Protein AF-A0A9W4X6U0-F1 (afdb_monomer_lite)

Structure (mmCIF, N/CA/C/O backbone):
data_AF-A0A9W4X6U0-F1
#
_entry.id   AF-A0A9W4X6U0-F1
#
loop_
_atom_site.group_PDB
_atom_site.id
_atom_site.type_symbol
_atom_site.label_atom_id
_atom_site.label_alt_id
_atom_site.label_comp_id
_atom_site.label_asym_id
_atom_site.label_entity_id
_atom_site.label_seq_id
_atom_site.pdbx_PDB_ins_code
_atom_site.Cartn_x
_atom_site.Cartn_y
_atom_site.Cartn_z
_atom_site.occupancy
_atom_site.B_iso_or_equiv
_atom_site.auth_seq_id
_atom_site.auth_comp_id
_atom_site.auth_asym_id
_atom_site.auth_atom_id
_atom_site.pdbx_PDB_model_num
ATOM 1 N N . ASN A 1 1 ? -16.739 -35.201 75.610 1.00 51.22 1 ASN A N 1
ATOM 2 C CA . ASN A 1 1 ? -18.074 -34.801 75.125 1.00 51.22 1 ASN A CA 1
ATOM 3 C C . ASN A 1 1 ? -17.845 -33.821 73.984 1.00 51.22 1 ASN A C 1
ATOM 5 O O . ASN A 1 1 ? -17.380 -32.724 74.256 1.00 51.22 1 ASN A O 1
ATOM 9 N N . ILE A 1 2 ? -17.961 -34.260 72.727 1.00 54.28 2 ILE A N 1
ATOM 10 C CA . ILE A 1 2 ? -17.584 -33.450 71.556 1.00 54.28 2 ILE A CA 1
ATOM 11 C C . ILE A 1 2 ? -18.853 -32.740 71.087 1.00 54.28 2 ILE A C 1
ATOM 13 O O . ILE A 1 2 ? -19.776 -33.375 70.582 1.00 54.28 2 ILE A O 1
ATOM 17 N N . THR A 1 3 ? -18.925 -31.440 71.343 1.00 64.81 3 THR A N 1
ATOM 18 C CA . THR A 1 3 ? -20.047 -30.574 70.980 1.00 64.81 3 THR A CA 1
ATOM 19 C C . THR A 1 3 ? -20.211 -30.556 69.462 1.00 64.81 3 THR A C 1
ATOM 21 O O . THR A 1 3 ? -19.268 -30.304 68.713 1.00 64.81 3 THR A O 1
ATOM 24 N N . LYS A 1 4 ? -21.417 -30.884 69.002 1.00 66.81 4 LYS A N 1
ATOM 25 C CA . LYS A 1 4 ? -21.773 -30.983 67.586 1.00 66.81 4 LYS A CA 1
ATOM 26 C C . LYS A 1 4 ? -21.894 -29.562 67.025 1.00 66.81 4 LYS A C 1
ATOM 28 O O . LYS A 1 4 ? -22.780 -28.823 67.439 1.00 66.81 4 LYS A O 1
ATOM 33 N N . PHE A 1 5 ? -20.998 -29.167 66.121 1.00 67.38 5 PHE A N 1
ATOM 34 C CA . PHE A 1 5 ? -21.131 -27.904 65.393 1.00 67.38 5 PHE A CA 1
ATOM 35 C C . PHE A 1 5 ? -22.278 -28.031 64.390 1.00 67.38 5 PHE A C 1
ATOM 37 O O . PHE A 1 5 ? -22.186 -28.780 63.416 1.00 67.38 5 PHE A O 1
ATOM 44 N N . GLU A 1 6 ? -23.372 -27.328 64.655 1.00 74.44 6 GLU A N 1
ATOM 45 C CA . GLU A 1 6 ? -24.512 -27.252 63.751 1.00 74.44 6 GLU A CA 1
ATOM 46 C C . GLU A 1 6 ? -24.237 -26.189 62.682 1.00 74.44 6 GLU A C 1
ATOM 48 O O . GLU A 1 6 ? -23.836 -25.064 62.988 1.00 74.44 6 GLU A O 1
ATOM 53 N N . LYS A 1 7 ? -24.394 -26.551 61.405 1.00 76.19 7 LYS A N 1
ATOM 54 C CA . LYS A 1 7 ? -24.212 -25.607 60.299 1.00 76.19 7 LYS A CA 1
ATOM 55 C C . LYS A 1 7 ? -25.440 -24.705 60.223 1.00 76.19 7 LYS A C 1
ATOM 57 O O . LYS A 1 7 ? -26.526 -25.181 59.906 1.00 76.19 7 LYS A O 1
ATOM 62 N N . GLN A 1 8 ? -25.262 -23.412 60.478 1.00 77.44 8 GLN A N 1
ATOM 63 C CA . GLN A 1 8 ? -26.294 -22.419 60.193 1.00 77.44 8 GLN A CA 1
ATOM 64 C C . GLN A 1 8 ? -26.410 -22.205 58.681 1.00 77.44 8 GLN A C 1
ATOM 66 O O . GLN A 1 8 ? -25.406 -22.155 57.967 1.00 77.44 8 GLN A O 1
ATOM 71 N N . SER A 1 9 ? -27.646 -22.099 58.195 1.00 74.56 9 SER A N 1
ATOM 72 C CA . SER A 1 9 ? -27.913 -21.772 56.795 1.00 74.56 9 SER A CA 1
ATOM 73 C C . SER A 1 9 ? -27.586 -20.298 56.573 1.00 74.56 9 SER A C 1
ATOM 75 O O . SER A 1 9 ? -28.217 -19.432 57.172 1.00 74.56 9 SER A O 1
ATOM 77 N N . LEU A 1 10 ? -26.574 -20.023 55.753 1.00 77.25 10 LEU A N 1
ATOM 78 C CA . LEU A 1 10 ? -26.197 -18.665 55.371 1.00 77.25 10 LEU A CA 1
ATOM 79 C C . LEU A 1 10 ? -26.975 -18.264 54.121 1.00 77.25 10 LEU A C 1
ATOM 81 O O . LEU A 1 10 ? -26.989 -18.995 53.129 1.00 77.25 10 LEU A O 1
ATOM 85 N N . GLU A 1 11 ? -27.611 -17.100 54.171 1.00 82.31 11 GLU A N 1
ATOM 86 C CA . GLU A 1 11 ? -28.285 -16.528 53.014 1.00 82.31 11 GLU A CA 1
ATOM 87 C C . GLU A 1 11 ? -27.240 -16.011 52.019 1.00 82.31 11 GLU A C 1
ATOM 89 O O . GLU A 1 11 ? -26.305 -15.290 52.380 1.00 82.31 11 GLU A O 1
ATOM 94 N N . LYS A 1 12 ? -27.361 -16.425 50.755 1.00 83.44 12 LYS A N 1
ATOM 95 C CA . LYS A 1 12 ? -26.450 -15.984 49.701 1.00 83.44 12 LYS A CA 1
ATOM 96 C C . LYS A 1 12 ? -26.862 -14.571 49.276 1.00 83.44 12 LYS A C 1
ATOM 98 O O . LYS A 1 12 ? -28.002 -14.411 48.845 1.00 83.44 12 LYS A O 1
ATOM 103 N N . PRO A 1 13 ? -25.970 -13.565 49.338 1.00 83.69 13 PRO A N 1
ATOM 104 C CA . PRO A 1 13 ? -26.318 -12.235 48.869 1.00 83.69 13 PRO A CA 1
ATOM 105 C C . PRO A 1 13 ? -26.611 -12.275 47.369 1.00 83.69 13 PRO A C 1
ATOM 107 O O . PRO A 1 13 ? -25.920 -12.953 46.597 1.00 83.69 13 PRO A O 1
ATOM 110 N N . SER A 1 14 ? -27.636 -11.534 46.961 1.00 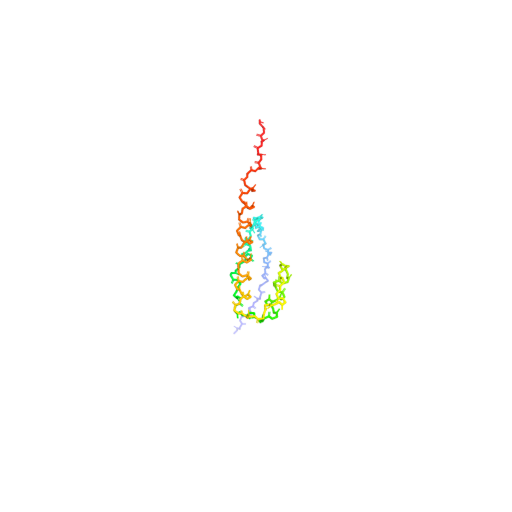84.06 14 SER A N 1
ATOM 111 C CA . SER A 1 14 ? -27.930 -11.316 45.550 1.00 84.06 14 SER A CA 1
ATOM 112 C C . SER A 1 14 ? -26.755 -10.584 44.896 1.00 84.06 14 SER A C 1
ATOM 114 O O . SER A 1 14 ? -26.280 -9.590 45.452 1.00 84.06 14 SER A O 1
ATOM 116 N N . PRO A 1 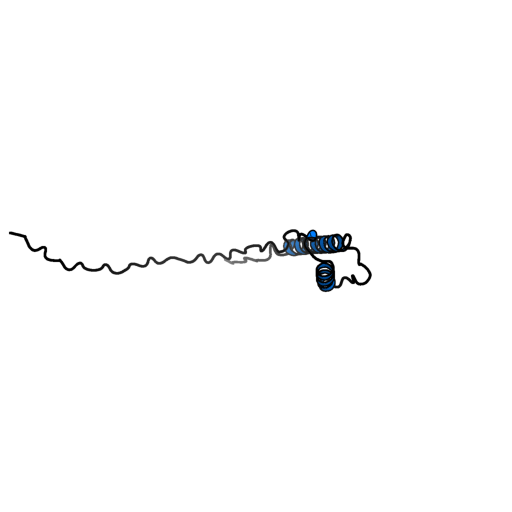15 ? -26.254 -11.053 43.739 1.00 81.25 15 PRO A N 1
ATOM 117 C CA . PRO A 1 15 ? -25.176 -10.366 43.047 1.00 81.25 15 PRO A CA 1
ATOM 118 C C . PRO A 1 15 ? -25.660 -8.981 42.606 1.00 81.25 15 PRO A C 1
ATOM 120 O O . PRO A 1 15 ? -26.612 -8.866 41.837 1.00 81.25 15 PRO A O 1
ATOM 123 N N . TYR A 1 16 ? -25.002 -7.938 43.107 1.00 81.75 16 TYR A N 1
ATOM 124 C CA . TYR A 1 16 ? -25.176 -6.578 42.615 1.00 81.75 16 TYR A CA 1
ATOM 125 C C . TYR A 1 16 ? -24.215 -6.366 41.449 1.00 81.75 16 TYR A C 1
ATOM 127 O O . TYR A 1 16 ? -22.997 -6.454 41.616 1.00 81.75 16 TYR A O 1
ATOM 135 N N . VAL A 1 17 ? -24.765 -6.118 40.266 1.00 76.50 17 VAL A N 1
ATOM 136 C CA . VAL A 1 17 ? -23.989 -5.720 39.093 1.00 76.50 17 VAL A CA 1
ATOM 137 C C . VAL A 1 17 ? -24.117 -4.207 39.006 1.00 76.50 17 VAL A C 1
ATOM 139 O O . VAL A 1 17 ? -25.220 -3.696 38.852 1.00 76.50 17 VAL A O 1
ATOM 142 N N . SER A 1 18 ? -23.008 -3.490 39.188 1.00 80.44 18 SER A N 1
ATOM 143 C CA . SER A 1 18 ? -22.998 -2.042 38.989 1.00 80.44 18 SER A CA 1
ATOM 144 C C . SER A 1 18 ? -23.187 -1.749 37.506 1.00 80.44 18 SER A C 1
ATOM 146 O O . SER A 1 18 ? -22.508 -2.347 36.669 1.00 80.44 18 SER A O 1
ATOM 148 N N . ASP A 1 19 ? -24.059 -0.797 37.187 1.00 79.31 19 ASP A N 1
ATOM 149 C CA . ASP A 1 19 ? -24.171 -0.283 35.828 1.00 79.31 19 ASP A CA 1
ATOM 150 C C . ASP A 1 19 ? -22.871 0.452 35.484 1.00 79.31 19 ASP A C 1
ATOM 152 O O . ASP A 1 19 ? -22.499 1.444 36.116 1.00 79.31 19 ASP A O 1
ATOM 156 N N . HIS A 1 20 ? -22.131 -0.082 34.518 1.00 78.00 20 HIS A N 1
ATOM 157 C CA . HIS A 1 20 ? -20.919 0.533 33.998 1.00 78.00 20 HIS A CA 1
ATOM 158 C C . HIS A 1 20 ? -21.211 1.055 32.594 1.00 78.00 20 HIS A C 1
ATOM 160 O O . HIS A 1 20 ? -21.618 0.295 31.716 1.00 78.00 20 HIS A O 1
ATOM 166 N N . SER A 1 21 ? -20.989 2.349 32.367 1.00 79.19 21 SER A N 1
ATOM 167 C CA . SER A 1 21 ? -21.079 2.928 31.028 1.00 79.19 21 SER A CA 1
ATOM 168 C C . SER A 1 21 ? -19.875 2.497 30.194 1.00 79.19 21 SER A C 1
ATOM 170 O O . SER A 1 21 ? -18.729 2.626 30.629 1.00 79.19 21 SER A O 1
ATOM 172 N N . THR A 1 22 ? -20.115 2.027 28.973 1.00 72.06 22 THR A N 1
ATOM 173 C CA . THR A 1 22 ? -19.049 1.873 27.980 1.00 72.06 22 THR A CA 1
ATOM 174 C C . THR A 1 22 ? -18.655 3.251 27.452 1.00 72.06 22 THR A C 1
ATOM 176 O O . THR A 1 22 ? -19.551 4.033 27.120 1.00 72.06 22 THR A O 1
ATOM 179 N N . PRO A 1 23 ? -17.357 3.573 27.330 1.00 71.12 23 PRO A N 1
ATOM 180 C CA . PRO A 1 23 ? -16.938 4.800 26.669 1.00 71.12 23 PRO A CA 1
ATOM 181 C C . PRO A 1 23 ? -17.473 4.806 25.232 1.00 71.12 23 PRO A C 1
ATOM 183 O O . PRO A 1 23 ? -17.107 3.946 24.438 1.00 71.12 23 PRO A O 1
ATOM 186 N N . THR A 1 24 ? -18.324 5.771 24.891 1.00 64.25 24 THR A N 1
ATOM 187 C CA . THR A 1 24 ? -18.785 6.037 23.513 1.00 64.25 24 THR A CA 1
ATOM 188 C C . THR A 1 24 ? -17.790 6.883 22.719 1.00 64.25 24 THR A C 1
ATOM 190 O O . THR A 1 24 ? -18.113 7.377 21.646 1.00 64.25 24 THR A O 1
ATOM 193 N N . SER A 1 25 ? -16.583 7.091 23.252 1.00 70.69 25 SER A N 1
ATOM 194 C CA . SER A 1 25 ? -15.562 7.886 22.579 1.00 70.69 25 SER A CA 1
ATOM 195 C C . SER A 1 25 ? -15.096 7.159 21.324 1.00 70.69 25 SER A C 1
ATOM 197 O O . SER A 1 25 ? -14.484 6.093 21.424 1.00 70.69 25 SER A O 1
ATOM 199 N N . ASP A 1 26 ? -15.323 7.776 20.167 1.00 67.81 26 ASP A N 1
ATOM 200 C CA . ASP A 1 26 ? -14.687 7.415 18.904 1.00 67.81 26 ASP A CA 1
ATOM 201 C C . ASP A 1 26 ? -13.194 7.737 19.000 1.00 67.81 26 ASP A C 1
ATOM 203 O O . ASP A 1 26 ? -12.710 8.791 18.587 1.00 67.81 26 ASP A O 1
ATOM 207 N N . TRP A 1 27 ? -12.433 6.833 19.610 1.00 62.25 27 TRP A N 1
ATOM 208 C CA . TRP A 1 27 ? -10.984 6.873 19.507 1.00 62.25 27 TRP A CA 1
ATOM 209 C C . TRP A 1 27 ? -10.619 6.494 18.076 1.00 62.25 27 TRP A C 1
ATOM 211 O O . TRP A 1 27 ? -10.481 5.316 17.745 1.00 62.25 27 TRP A O 1
ATOM 221 N N . SER A 1 28 ? -10.447 7.499 17.218 1.00 61.12 28 SER A N 1
ATOM 222 C CA . SER A 1 28 ? -9.791 7.319 15.931 1.00 61.12 28 SER A CA 1
ATOM 223 C C . SER A 1 28 ? -8.328 6.972 16.198 1.00 61.12 28 SER A C 1
ATOM 225 O O . SER A 1 28 ? -7.465 7.847 16.305 1.00 61.12 28 SER A O 1
ATOM 227 N N . VAL A 1 29 ? -8.039 5.682 16.363 1.00 60.19 29 VAL A N 1
ATOM 228 C CA . VAL A 1 29 ? -6.662 5.199 16.352 1.00 60.19 29 VAL A CA 1
ATOM 229 C C . VAL A 1 29 ? -6.147 5.481 14.950 1.00 60.19 29 VAL A C 1
ATOM 231 O O . VAL A 1 29 ? -6.559 4.829 13.992 1.00 60.19 29 VAL A O 1
ATOM 234 N N . LEU A 1 30 ? -5.271 6.479 14.821 1.00 59.06 30 LEU A N 1
ATOM 235 C CA . LEU A 1 30 ? -4.507 6.684 13.601 1.00 59.06 30 LEU A CA 1
ATOM 236 C C . LEU A 1 30 ? -3.662 5.425 13.412 1.00 59.06 30 LEU A C 1
ATOM 238 O O . LEU A 1 30 ? -2.605 5.265 14.026 1.00 59.06 30 LEU A O 1
ATOM 242 N N . ILE A 1 31 ? -4.163 4.486 12.611 1.00 55.47 31 ILE A N 1
ATOM 243 C CA . ILE A 1 31 ? -3.376 3.350 12.158 1.00 55.47 31 ILE A CA 1
ATOM 244 C C . ILE A 1 31 ? -2.188 3.985 11.450 1.00 55.47 31 ILE A C 1
ATOM 246 O O . ILE A 1 31 ? -2.349 4.711 10.472 1.00 55.47 31 ILE A O 1
ATOM 250 N N . CYS A 1 32 ? -0.987 3.786 11.987 1.00 51.31 32 CYS A N 1
ATOM 251 C CA . CYS A 1 32 ? 0.223 4.311 11.379 1.00 51.31 32 CYS A CA 1
ATOM 252 C C . CYS A 1 32 ? 0.437 3.523 10.080 1.00 51.31 32 CYS A C 1
ATOM 254 O O . CYS A 1 32 ? 1.098 2.488 10.067 1.00 51.31 32 CYS A O 1
ATOM 256 N N . HIS A 1 33 ? -0.206 3.965 8.997 1.00 55.09 33 HIS A N 1
ATOM 257 C CA . HIS A 1 33 ? -0.353 3.206 7.754 1.00 55.09 33 HIS A CA 1
ATOM 258 C C . HIS A 1 33 ? 0.986 2.878 7.083 1.00 55.09 33 HIS A C 1
ATOM 260 O O . HIS A 1 33 ? 1.021 2.127 6.113 1.00 55.09 33 HIS A O 1
ATOM 266 N N . LYS A 1 34 ? 2.091 3.474 7.537 1.00 56.69 34 LYS A N 1
ATOM 267 C CA . LYS A 1 34 ? 3.349 3.498 6.796 1.00 56.69 34 LYS A CA 1
ATOM 268 C C . LYS A 1 34 ? 4.552 3.481 7.735 1.00 56.69 34 LYS A C 1
ATOM 270 O O . LYS A 1 34 ? 5.424 4.342 7.664 1.00 56.69 34 LYS A O 1
ATOM 275 N N . SER A 1 35 ? 4.630 2.480 8.618 1.00 55.69 35 SER A N 1
ATOM 276 C CA . SER A 1 35 ? 5.915 2.133 9.237 1.00 55.69 35 SER A CA 1
ATOM 277 C C . SER A 1 35 ? 6.932 1.946 8.113 1.00 55.69 35 SER A C 1
ATOM 279 O O . SER A 1 35 ? 6.661 1.153 7.210 1.00 55.69 35 SER A O 1
ATOM 281 N N . ARG A 1 36 ? 8.049 2.687 8.147 1.00 62.28 36 ARG A N 1
ATOM 282 C CA . ARG A 1 36 ? 9.138 2.627 7.160 1.00 62.28 36 ARG A CA 1
ATOM 283 C C . ARG A 1 36 ? 9.382 1.173 6.766 1.00 62.28 36 ARG A C 1
ATOM 285 O O . ARG A 1 36 ? 9.924 0.397 7.554 1.00 62.28 36 ARG A O 1
ATOM 292 N N . VAL A 1 37 ? 8.887 0.791 5.591 1.00 65.94 37 VAL A N 1
ATOM 293 C CA . VAL A 1 37 ? 8.882 -0.602 5.158 1.00 65.94 37 VAL A CA 1
ATOM 294 C C . VAL A 1 37 ? 10.341 -0.988 5.006 1.00 65.94 37 VAL A C 1
ATOM 296 O O . VAL A 1 37 ? 11.042 -0.420 4.173 1.00 65.94 37 VAL A O 1
ATOM 299 N N . ASN A 1 38 ? 10.833 -1.906 5.841 1.00 68.94 38 ASN A N 1
ATOM 300 C CA . ASN A 1 38 ? 12.226 -2.314 5.751 1.00 68.94 38 ASN A CA 1
ATOM 301 C C . ASN A 1 38 ? 12.414 -3.168 4.493 1.00 68.94 38 ASN A C 1
ATOM 303 O O . ASN A 1 38 ? 12.325 -4.397 4.515 1.00 68.94 38 ASN A O 1
ATOM 307 N N . ALA A 1 39 ? 12.664 -2.480 3.380 1.00 70.38 39 ALA A N 1
ATOM 308 C CA . ALA A 1 39 ? 12.740 -3.071 2.061 1.00 70.38 39 ALA A CA 1
ATOM 309 C C . ALA A 1 39 ? 13.920 -4.052 1.906 1.00 70.38 39 ALA A C 1
ATOM 311 O O . ALA A 1 39 ? 13.949 -4.836 0.960 1.00 70.38 39 ALA A O 1
ATOM 312 N N . SER A 1 40 ? 14.859 -4.061 2.864 1.00 73.25 40 SER A N 1
ATOM 313 C CA . SER A 1 40 ? 15.981 -5.003 2.900 1.00 73.25 40 SER A CA 1
ATOM 314 C C . SER A 1 40 ? 15.564 -6.455 3.166 1.00 73.25 40 SER A C 1
ATOM 316 O O . SER A 1 40 ? 16.307 -7.362 2.792 1.00 73.25 40 SER A O 1
ATOM 318 N N . HIS A 1 41 ? 14.379 -6.694 3.742 1.00 80.31 41 HIS A N 1
ATOM 319 C CA . HIS A 1 41 ? 13.889 -8.050 4.020 1.00 80.31 41 HIS A CA 1
ATOM 320 C C . HIS A 1 41 ? 13.158 -8.707 2.845 1.00 80.31 41 HIS A C 1
ATOM 322 O O . HIS A 1 41 ? 12.908 -9.906 2.907 1.00 80.31 41 HIS A O 1
ATOM 328 N N . PHE A 1 42 ? 12.830 -7.968 1.781 1.00 82.69 42 PHE A N 1
ATOM 329 C CA . PHE A 1 42 ? 12.144 -8.554 0.630 1.00 82.69 42 PHE A CA 1
ATOM 330 C C . PHE A 1 42 ? 13.120 -9.209 -0.345 1.00 82.69 42 PHE A C 1
ATOM 332 O O . PHE A 1 42 ? 14.226 -8.718 -0.614 1.00 82.69 42 PHE A O 1
ATOM 339 N N . THR A 1 43 ? 12.661 -10.312 -0.922 1.00 86.19 43 THR A N 1
ATOM 340 C CA . THR A 1 43 ? 13.258 -10.918 -2.112 1.00 86.19 43 THR A CA 1
ATOM 341 C C . THR A 1 43 ? 13.001 -10.048 -3.350 1.00 86.19 43 THR A C 1
ATOM 343 O O . THR A 1 43 ? 12.117 -9.190 -3.359 1.00 86.19 43 THR A O 1
ATOM 346 N N . ILE A 1 44 ? 13.776 -10.253 -4.422 1.00 85.19 44 ILE A N 1
ATOM 347 C CA . ILE A 1 44 ? 13.617 -9.502 -5.684 1.00 85.19 44 ILE A CA 1
ATOM 348 C C . ILE A 1 44 ? 12.195 -9.658 -6.241 1.00 85.19 44 ILE A C 1
ATOM 350 O O . ILE A 1 44 ? 11.596 -8.672 -6.661 1.00 85.19 44 ILE A O 1
ATOM 354 N N . GLU A 1 45 ? 11.630 -10.864 -6.186 1.00 86.50 45 GLU A N 1
ATOM 355 C CA . GLU A 1 45 ? 10.280 -11.147 -6.687 1.00 86.50 45 GLU A CA 1
ATOM 356 C C . GLU A 1 45 ? 9.195 -10.439 -5.873 1.00 86.50 45 GLU A C 1
ATOM 358 O O . GLU A 1 45 ? 8.244 -9.894 -6.429 1.00 86.50 45 GLU A O 1
ATOM 363 N N . GLU A 1 46 ? 9.356 -10.368 -4.552 1.00 87.56 46 GLU A N 1
ATOM 364 C CA . GLU A 1 46 ? 8.437 -9.617 -3.697 1.00 87.56 46 GLU A CA 1
ATOM 365 C C . GLU A 1 46 ? 8.513 -8.112 -3.952 1.00 87.56 46 GLU A C 1
ATOM 367 O O . GLU A 1 46 ? 7.477 -7.445 -3.955 1.00 87.56 46 GLU A O 1
ATOM 372 N N . LEU A 1 47 ? 9.715 -7.581 -4.197 1.00 87.25 47 LEU A N 1
ATOM 373 C CA . LEU A 1 47 ? 9.901 -6.180 -4.575 1.00 87.25 47 LEU A CA 1
ATOM 374 C C . LEU A 1 47 ? 9.247 -5.883 -5.927 1.00 87.25 47 LEU A C 1
ATOM 376 O O . LEU A 1 47 ? 8.528 -4.895 -6.042 1.00 87.25 47 LEU A O 1
ATOM 380 N N . LYS A 1 48 ? 9.434 -6.752 -6.927 1.00 87.50 48 LYS A N 1
ATOM 381 C CA . LYS A 1 48 ? 8.787 -6.625 -8.241 1.00 87.50 48 LYS A CA 1
ATOM 382 C C . LYS A 1 48 ? 7.266 -6.700 -8.138 1.00 87.50 48 LYS A C 1
ATOM 384 O O . LYS A 1 48 ? 6.585 -5.871 -8.729 1.00 87.50 48 LYS A O 1
ATOM 389 N N . ARG A 1 49 ? 6.732 -7.641 -7.350 1.00 88.44 49 ARG A N 1
ATOM 390 C CA . ARG A 1 49 ? 5.288 -7.772 -7.101 1.00 88.44 49 ARG A CA 1
ATOM 391 C C . ARG A 1 49 ? 4.716 -6.500 -6.484 1.00 88.44 49 ARG A C 1
ATOM 393 O O . ARG A 1 49 ? 3.766 -5.955 -7.021 1.00 88.44 49 ARG A O 1
ATOM 400 N N . LYS A 1 50 ? 5.341 -5.988 -5.420 1.00 85.88 50 LYS A N 1
ATOM 401 C CA . LYS A 1 50 ? 4.902 -4.740 -4.783 1.00 85.88 50 LYS A CA 1
ATOM 402 C C . LYS A 1 50 ? 4.983 -3.543 -5.722 1.00 85.88 50 LYS A C 1
ATOM 404 O O . LYS A 1 50 ? 4.108 -2.696 -5.694 1.00 85.88 50 LYS A O 1
ATOM 409 N N . LEU A 1 51 ? 6.027 -3.449 -6.542 1.00 87.06 51 LEU A N 1
ATOM 410 C CA . LEU A 1 51 ? 6.164 -2.364 -7.516 1.00 87.06 51 LEU A CA 1
ATOM 411 C C . LEU A 1 51 ? 5.133 -2.471 -8.647 1.00 87.06 51 LEU A C 1
ATOM 413 O O . LEU A 1 51 ? 4.646 -1.444 -9.112 1.00 87.06 51 LEU A O 1
ATOM 417 N N . LYS A 1 52 ? 4.732 -3.690 -9.016 1.00 88.19 52 LYS A N 1
ATOM 418 C CA . LYS A 1 52 ? 3.620 -3.930 -9.937 1.00 88.19 52 LYS A CA 1
ATOM 419 C C . LYS A 1 52 ? 2.285 -3.440 -9.371 1.00 88.19 52 LYS A C 1
ATOM 421 O O . LYS A 1 52 ? 1.508 -2.878 -10.128 1.00 88.19 52 LYS A O 1
ATOM 426 N N . ASP A 1 53 ? 2.052 -3.576 -8.063 1.00 87.06 53 ASP A N 1
ATOM 427 C CA . ASP A 1 53 ? 0.854 -3.021 -7.406 1.00 87.06 53 ASP A CA 1
ATOM 428 C C . ASP A 1 53 ? 0.780 -1.481 -7.521 1.00 87.06 53 ASP A C 1
ATOM 430 O O . ASP A 1 53 ? -0.292 -0.899 -7.390 1.00 87.06 53 ASP A O 1
ATOM 434 N N . TYR A 1 54 ? 1.912 -0.819 -7.793 1.00 83.50 54 TYR A N 1
ATOM 435 C CA . TYR A 1 54 ? 2.010 0.624 -8.042 1.00 83.50 54 TYR A CA 1
ATOM 436 C C . TYR A 1 54 ? 2.078 1.000 -9.535 1.00 83.50 54 TYR A C 1
ATOM 438 O O . TYR A 1 54 ? 2.421 2.150 -9.841 1.00 83.50 54 TYR A O 1
ATOM 446 N N . ASP A 1 55 ? 1.811 0.049 -10.439 1.00 85.38 55 ASP A N 1
ATOM 447 C CA . ASP A 1 55 ? 1.947 0.167 -11.900 1.00 85.38 55 ASP A CA 1
ATOM 448 C C . ASP A 1 55 ? 3.370 0.544 -12.369 1.00 85.38 55 ASP A C 1
ATOM 450 O O . ASP A 1 55 ? 3.564 1.199 -13.393 1.00 85.38 55 ASP A O 1
ATOM 454 N N . ILE A 1 56 ? 4.401 0.147 -11.611 1.00 83.56 56 ILE A N 1
ATOM 455 C CA . ILE A 1 56 ? 5.807 0.391 -11.957 1.00 83.56 56 ILE A CA 1
ATOM 456 C C . ILE A 1 56 ? 6.389 -0.857 -12.627 1.00 83.56 56 ILE A C 1
ATOM 458 O O . ILE A 1 56 ? 6.642 -1.877 -11.976 1.00 83.56 56 ILE A O 1
ATOM 462 N N . ASP A 1 57 ? 6.679 -0.752 -13.924 1.00 81.12 57 ASP A N 1
ATOM 463 C CA . ASP A 1 57 ? 7.318 -1.826 -14.680 1.00 81.12 57 ASP A CA 1
ATOM 464 C C . ASP A 1 57 ? 8.778 -2.027 -14.254 1.00 81.12 57 ASP A C 1
ATOM 466 O O . ASP A 1 57 ? 9.671 -1.216 -14.499 1.00 81.12 57 ASP A O 1
ATOM 470 N N . THR A 1 58 ? 9.031 -3.172 -13.625 1.00 77.25 58 THR A N 1
ATOM 471 C CA . THR A 1 58 ? 10.351 -3.583 -13.118 1.00 77.25 58 THR A CA 1
ATOM 472 C C . THR A 1 58 ? 10.987 -4.695 -13.951 1.00 77.25 58 THR A C 1
ATOM 474 O O . THR A 1 58 ? 12.013 -5.251 -13.563 1.00 77.25 58 THR A O 1
ATOM 477 N N . ILE A 1 59 ? 10.416 -5.005 -15.121 1.00 72.44 59 ILE A N 1
ATOM 478 C CA . ILE A 1 59 ? 10.840 -6.104 -16.009 1.00 72.44 59 ILE A CA 1
ATOM 479 C C . ILE A 1 59 ? 12.316 -5.961 -16.418 1.00 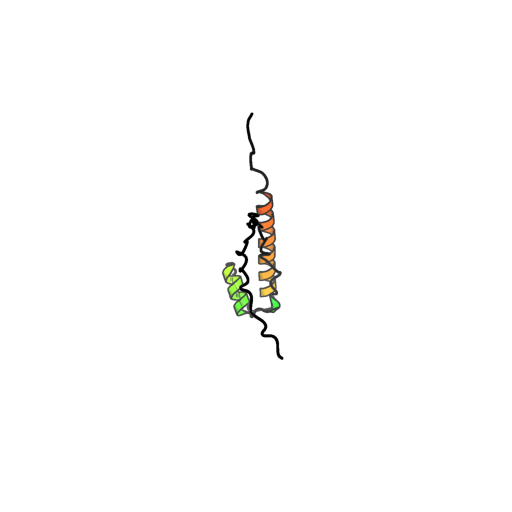72.44 59 ILE A C 1
ATOM 481 O O . ILE A 1 59 ? 13.046 -6.948 -16.467 1.00 72.44 59 ILE A O 1
ATOM 485 N N . SER A 1 60 ? 12.775 -4.725 -16.644 1.00 71.50 60 SER A N 1
ATOM 486 C CA . SER A 1 60 ? 14.168 -4.406 -16.998 1.00 71.50 60 SER A CA 1
ATOM 487 C C . SER A 1 60 ? 15.111 -4.334 -15.779 1.00 71.50 60 SER A C 1
ATOM 489 O O . SER A 1 60 ? 16.334 -4.357 -15.911 1.00 71.50 60 SER A O 1
ATOM 491 N N . ILE A 1 61 ? 14.566 -4.275 -14.558 1.00 75.00 61 ILE A N 1
ATOM 492 C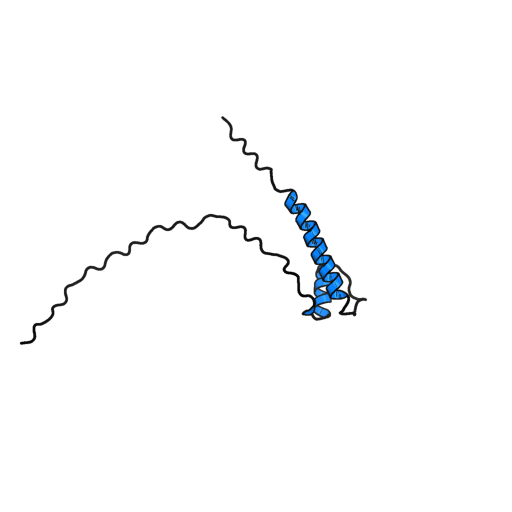 CA . ILE A 1 61 ? 15.327 -4.024 -13.330 1.00 75.00 61 ILE A CA 1
ATOM 493 C C . ILE A 1 61 ? 15.508 -5.333 -12.557 1.00 75.00 61 ILE A C 1
ATOM 495 O O . ILE A 1 61 ? 14.673 -5.738 -11.751 1.00 75.00 61 ILE A O 1
ATOM 499 N N . ASN A 1 62 ? 16.661 -5.973 -12.755 1.00 75.31 62 ASN A N 1
ATOM 500 C CA . ASN A 1 62 ? 17.075 -7.144 -11.969 1.00 75.31 62 ASN A CA 1
ATOM 501 C C . ASN A 1 62 ? 18.008 -6.796 -10.798 1.00 75.31 62 ASN A C 1
ATOM 503 O O . ASN A 1 62 ? 18.383 -7.670 -10.019 1.00 75.31 62 ASN A O 1
ATOM 507 N N . ASN A 1 63 ? 18.387 -5.525 -10.646 1.00 80.38 63 ASN A N 1
ATOM 508 C CA . ASN A 1 63 ? 19.285 -5.111 -9.578 1.00 80.38 63 ASN A CA 1
ATOM 509 C C . ASN A 1 63 ? 18.524 -4.910 -8.258 1.00 80.38 63 ASN A C 1
ATOM 511 O O . ASN A 1 63 ? 17.784 -3.936 -8.089 1.00 80.38 63 ASN A O 1
ATOM 515 N N . ARG A 1 64 ? 18.779 -5.799 -7.289 1.00 78.31 64 ARG A N 1
ATOM 516 C CA . ARG A 1 64 ? 18.232 -5.715 -5.927 1.00 78.31 64 ARG A CA 1
ATOM 517 C C . ARG A 1 64 ? 18.558 -4.395 -5.224 1.00 78.31 64 ARG A C 1
ATOM 519 O O . ARG A 1 64 ? 17.792 -4.002 -4.363 1.00 78.31 64 ARG A O 1
ATOM 526 N N . ALA A 1 65 ? 19.648 -3.703 -5.551 1.00 79.62 65 ALA A N 1
ATOM 527 C CA . ALA A 1 65 ? 19.989 -2.437 -4.899 1.00 79.62 65 ALA A CA 1
ATOM 528 C C . ALA A 1 65 ? 19.037 -1.288 -5.282 1.00 79.62 65 ALA A C 1
ATOM 530 O O . ALA A 1 65 ? 18.858 -0.353 -4.508 1.00 79.62 65 ALA A O 1
ATOM 531 N N . ILE A 1 66 ? 18.414 -1.363 -6.462 1.00 83.56 66 ILE A N 1
ATOM 532 C CA . ILE A 1 66 ? 17.615 -0.268 -7.029 1.00 83.56 66 ILE A CA 1
ATOM 533 C C . ILE A 1 66 ? 16.145 -0.378 -6.599 1.00 83.56 66 ILE A C 1
ATOM 535 O O . ILE A 1 66 ? 15.516 0.625 -6.264 1.00 83.56 66 ILE A O 1
ATOM 539 N N . LEU A 1 67 ? 15.603 -1.600 -6.550 1.00 85.62 67 LEU A N 1
ATOM 540 C CA . LEU A 1 67 ? 14.185 -1.851 -6.252 1.00 85.62 67 LEU A CA 1
ATOM 541 C C . LEU A 1 67 ? 13.721 -1.303 -4.877 1.00 85.62 67 LEU A C 1
ATOM 543 O O . LEU A 1 67 ? 12.669 -0.665 -4.831 1.00 85.62 67 LEU A O 1
ATOM 547 N N . PRO A 1 68 ? 14.478 -1.464 -3.770 1.00 84.19 68 PRO A N 1
ATOM 548 C CA . PRO A 1 68 ? 14.143 -0.880 -2.472 1.00 84.19 68 PRO A CA 1
ATOM 549 C C . PRO A 1 68 ? 14.066 0.646 -2.500 1.00 84.19 68 PRO A C 1
ATOM 551 O O . PRO A 1 68 ? 13.179 1.221 -1.877 1.00 84.19 68 PRO A O 1
ATOM 554 N N . GLY A 1 69 ? 14.977 1.296 -3.232 1.00 84.94 69 GLY A N 1
ATOM 555 C CA . GLY A 1 69 ? 15.008 2.753 -3.351 1.00 84.94 69 GLY A CA 1
ATOM 556 C C . GLY A 1 69 ? 13.788 3.292 -4.094 1.00 84.94 69 GLY A C 1
ATOM 557 O O . GLY A 1 69 ? 13.162 4.243 -3.639 1.00 84.94 69 GLY A O 1
ATOM 558 N N . ILE A 1 70 ? 13.393 2.637 -5.192 1.00 86.31 70 ILE A N 1
ATOM 559 C CA . ILE A 1 70 ? 12.180 2.998 -5.943 1.00 86.31 70 ILE A CA 1
ATOM 560 C C . ILE A 1 70 ? 10.935 2.845 -5.060 1.00 86.31 70 ILE A C 1
ATOM 562 O O . ILE A 1 70 ? 10.093 3.742 -5.022 1.00 86.31 70 ILE A O 1
ATOM 566 N N . LEU A 1 71 ? 10.836 1.733 -4.325 1.00 85.69 71 LEU A N 1
ATOM 567 C CA . LEU A 1 71 ? 9.708 1.474 -3.432 1.00 85.69 71 LEU A CA 1
ATOM 568 C C . LEU A 1 71 ? 9.615 2.526 -2.317 1.00 85.69 71 LEU A C 1
ATOM 570 O O . LEU A 1 71 ? 8.528 3.030 -2.047 1.00 85.69 71 LEU A O 1
ATOM 574 N N . GLN A 1 72 ? 10.743 2.889 -1.702 1.00 83.81 72 GLN A N 1
ATOM 575 C CA . GLN A 1 72 ? 10.773 3.906 -0.652 1.00 83.81 72 GLN A CA 1
ATOM 576 C C . GLN A 1 72 ? 10.368 5.284 -1.190 1.00 83.81 72 GLN A C 1
ATOM 578 O O . GLN A 1 72 ? 9.496 5.923 -0.613 1.00 83.81 72 GLN A O 1
ATOM 583 N N . ASN A 1 73 ? 10.905 5.692 -2.344 1.00 85.94 73 ASN A N 1
ATOM 584 C CA . ASN A 1 73 ? 10.549 6.965 -2.975 1.00 85.94 73 ASN A CA 1
ATOM 585 C C . ASN A 1 73 ? 9.045 7.065 -3.278 1.00 85.94 73 ASN A C 1
ATOM 587 O O . ASN A 1 73 ? 8.448 8.132 -3.133 1.00 85.94 73 ASN A O 1
ATOM 591 N N . ARG A 1 74 ? 8.415 5.957 -3.694 1.00 85.00 74 ARG A N 1
ATOM 592 C CA . ARG A 1 74 ? 6.966 5.909 -3.927 1.00 85.00 74 ARG A CA 1
ATOM 593 C C . ARG A 1 74 ? 6.184 6.067 -2.623 1.00 85.00 74 ARG A C 1
ATOM 595 O O . ARG A 1 74 ? 5.269 6.884 -2.576 1.00 85.00 74 ARG A O 1
ATOM 602 N N . LEU A 1 75 ? 6.576 5.346 -1.571 1.00 82.06 75 LEU A N 1
ATOM 603 C CA . LEU A 1 75 ? 5.956 5.465 -0.248 1.00 82.06 75 LEU A CA 1
ATOM 604 C C . LEU A 1 75 ? 6.060 6.895 0.300 1.00 82.06 75 LEU A C 1
ATOM 606 O O . LEU A 1 75 ? 5.075 7.425 0.813 1.00 82.06 75 LEU A O 1
ATOM 610 N N . ASP A 1 76 ? 7.216 7.538 0.139 1.00 82.50 76 ASP A N 1
ATOM 611 C CA . ASP A 1 76 ? 7.451 8.911 0.595 1.00 82.50 76 ASP A CA 1
ATOM 612 C C . ASP A 1 76 ? 6.581 9.921 -0.174 1.00 82.50 76 ASP A C 1
ATOM 614 O O . ASP A 1 76 ? 6.007 10.835 0.426 1.00 82.50 76 ASP A O 1
ATOM 618 N N . LYS A 1 77 ? 6.401 9.724 -1.489 1.00 82.94 77 LYS A N 1
ATOM 619 C CA . LYS A 1 77 ? 5.489 10.532 -2.317 1.00 82.94 77 LYS A CA 1
ATOM 620 C C . LYS A 1 77 ? 4.041 10.403 -1.852 1.00 82.94 77 LYS A C 1
ATOM 622 O O . LYS A 1 77 ? 3.365 11.413 -1.696 1.00 82.94 77 LYS A O 1
ATOM 627 N N . GLU A 1 78 ? 3.582 9.190 -1.564 1.00 80.00 78 GLU A N 1
ATOM 628 C CA . GLU A 1 78 ? 2.214 8.964 -1.090 1.00 80.00 78 GLU A CA 1
ATOM 629 C C . GLU A 1 78 ? 1.968 9.536 0.309 1.00 80.00 78 GLU A C 1
ATOM 631 O O . GLU A 1 78 ? 0.857 9.957 0.610 1.00 80.00 78 GLU A O 1
ATOM 636 N N . ILE A 1 79 ? 2.974 9.536 1.191 1.00 76.38 79 ILE A N 1
ATOM 637 C CA . ILE A 1 79 ? 2.889 10.239 2.485 1.00 76.38 79 ILE A CA 1
ATOM 638 C C . ILE A 1 79 ? 2.771 11.746 2.247 1.00 76.38 79 ILE A C 1
ATOM 640 O O . ILE A 1 79 ? 1.947 12.414 2.867 1.00 76.38 79 ILE A O 1
ATOM 644 N N . SER A 1 80 ? 3.582 12.282 1.333 1.00 76.62 80 SER A N 1
ATOM 645 C CA . SER A 1 80 ? 3.564 13.704 0.995 1.00 76.62 80 SER A CA 1
ATOM 646 C C . SER A 1 80 ? 2.228 14.151 0.394 1.00 76.62 80 SER A C 1
ATOM 648 O O . SER A 1 80 ? 1.749 15.229 0.736 1.00 76.62 80 SER A O 1
ATOM 650 N N . GLU A 1 81 ? 1.622 13.335 -0.470 1.00 75.75 81 GLU A N 1
ATOM 651 C CA . GLU A 1 81 ? 0.312 13.601 -1.075 1.00 75.75 81 GLU A CA 1
ATOM 652 C C . GLU A 1 81 ? -0.812 13.535 -0.033 1.00 75.75 81 GLU A C 1
ATOM 654 O O . GLU A 1 81 ? -1.576 14.489 0.085 1.00 75.75 81 GLU A O 1
ATOM 659 N N . GLN A 1 82 ? -0.847 12.497 0.811 1.00 65.88 82 GLN A N 1
ATOM 660 C CA . GLN A 1 82 ? -1.869 12.365 1.861 1.00 65.88 82 GLN A CA 1
ATOM 661 C C . GLN A 1 82 ? -1.856 13.515 2.872 1.00 65.88 82 GLN A C 1
ATOM 663 O O . GLN A 1 82 ? -2.916 13.981 3.283 1.00 65.88 82 GLN A O 1
ATOM 668 N N . ASN A 1 83 ? -0.673 14.012 3.244 1.00 61.88 83 ASN A N 1
ATOM 669 C CA . ASN A 1 83 ? -0.564 15.137 4.173 1.00 61.88 83 ASN A CA 1
ATOM 670 C C . ASN A 1 83 ? -1.183 16.433 3.617 1.00 61.88 83 ASN A C 1
ATOM 672 O O . ASN A 1 83 ? -1.596 17.288 4.398 1.00 61.88 83 ASN A O 1
ATOM 676 N N . LYS A 1 84 ? -1.263 16.594 2.287 1.00 62.31 84 LYS A N 1
ATOM 677 C CA . LYS A 1 84 ? -1.933 17.747 1.662 1.00 62.31 84 LYS A CA 1
ATOM 678 C C . LYS A 1 84 ? -3.452 17.621 1.689 1.00 62.31 84 LYS A C 1
ATOM 680 O O . LYS A 1 84 ? -4.127 18.640 1.790 1.00 62.31 84 LYS A O 1
ATOM 685 N N . ASP A 1 85 ? -3.980 16.402 1.629 1.00 51.53 85 ASP A N 1
ATOM 686 C CA . ASP A 1 85 ? -5.423 16.155 1.663 1.00 51.53 85 ASP A CA 1
ATOM 687 C C . ASP A 1 85 ? -5.994 16.304 3.081 1.00 51.53 85 ASP A C 1
ATOM 689 O O . ASP A 1 85 ? -7.077 16.860 3.257 1.00 51.53 85 ASP A O 1
ATOM 693 N N . THR A 1 86 ? -5.240 15.917 4.117 1.00 53.19 86 THR A N 1
ATOM 694 C CA . THR A 1 86 ? -5.672 16.069 5.518 1.00 53.19 86 THR A CA 1
ATOM 695 C C . THR A 1 86 ? -5.759 17.520 5.995 1.00 53.19 86 THR A C 1
ATOM 697 O O . THR A 1 86 ? -6.531 17.799 6.909 1.00 53.19 86 THR A O 1
ATOM 700 N N . SER A 1 87 ? -5.041 18.464 5.374 1.00 50.56 87 SER A N 1
ATOM 701 C CA . SER A 1 87 ? -5.140 19.895 5.715 1.00 50.56 87 SER A CA 1
ATOM 702 C C . SER A 1 87 ? -6.436 20.569 5.242 1.00 50.56 87 SER A C 1
ATOM 704 O O . SER A 1 87 ? -6.680 21.715 5.607 1.00 50.56 87 SER A O 1
ATOM 706 N N . ASN A 1 88 ? -7.286 19.881 4.471 1.00 48.06 88 ASN A N 1
ATOM 707 C CA . ASN A 1 88 ? -8.463 20.486 3.834 1.00 48.06 88 ASN A CA 1
ATOM 708 C C . ASN A 1 88 ? -9.793 20.088 4.504 1.00 48.06 88 ASN A C 1
ATOM 710 O O . ASN A 1 88 ? -10.854 20.529 4.068 1.00 48.06 88 ASN A O 1
ATOM 714 N N . THR A 1 89 ? -9.753 19.270 5.562 1.00 48.19 89 THR A N 1
ATOM 715 C CA . THR A 1 89 ? -10.946 18.712 6.239 1.00 48.19 89 THR A CA 1
ATOM 716 C C . THR A 1 89 ? -11.085 19.147 7.698 1.00 48.19 89 THR A C 1
ATOM 718 O O . THR A 1 89 ? -11.689 18.459 8.512 1.00 48.19 89 THR A O 1
ATOM 721 N N . GLU A 1 90 ? -10.566 20.321 8.034 1.00 49.94 90 GLU A N 1
ATOM 722 C CA . GLU A 1 90 ? -10.838 20.998 9.302 1.00 49.94 90 GLU A CA 1
ATOM 723 C C . GLU A 1 90 ? -11.158 22.459 8.947 1.00 49.94 90 GLU A C 1
ATOM 725 O O . GLU A 1 90 ? -10.290 23.312 8.829 1.00 49.94 90 GLU A O 1
ATOM 730 N N . THR A 1 91 ? -12.369 22.790 8.502 1.00 51.22 91 THR A N 1
ATOM 731 C CA . THR A 1 91 ? -13.415 23.319 9.386 1.00 51.22 91 THR A CA 1
ATOM 732 C C . THR A 1 91 ? -14.650 23.660 8.535 1.00 51.22 91 THR A C 1
ATOM 734 O O . THR A 1 91 ? -14.757 24.736 7.958 1.00 51.22 91 THR A O 1
ATOM 737 N N . ALA A 1 92 ? -15.617 22.751 8.445 1.00 48.50 92 ALA A N 1
ATOM 738 C CA . ALA A 1 92 ? -16.958 23.084 7.956 1.00 48.50 92 ALA A CA 1
ATOM 739 C C . ALA A 1 92 ? -18.013 22.269 8.709 1.00 48.50 92 ALA A C 1
ATOM 741 O O . ALA A 1 92 ? -18.836 21.575 8.127 1.00 48.50 92 ALA A O 1
ATOM 742 N N . SER A 1 93 ? -17.976 22.338 10.039 1.00 46.69 93 SER A N 1
ATOM 743 C CA . SER A 1 93 ? -19.186 22.141 10.834 1.00 46.69 93 SER A CA 1
ATOM 744 C C . SER A 1 93 ? -19.669 23.521 11.248 1.00 46.69 93 SER A C 1
ATOM 746 O O . SER A 1 93 ? -19.257 24.081 12.260 1.00 46.69 93 SER A O 1
ATOM 748 N N . THR A 1 94 ? -20.491 24.102 10.378 1.00 53.16 94 THR A N 1
ATOM 749 C CA . THR A 1 94 ? -21.354 25.239 10.676 1.00 53.16 94 THR A CA 1
ATOM 750 C C . THR A 1 94 ? -22.253 24.856 11.845 1.00 53.16 94 THR A C 1
ATOM 752 O O . THR A 1 94 ? -23.273 24.201 11.643 1.00 53.16 94 THR A O 1
ATOM 755 N N . ASN A 1 95 ? -21.887 25.246 13.067 1.00 53.09 95 ASN A N 1
ATOM 756 C CA . ASN A 1 95 ? -22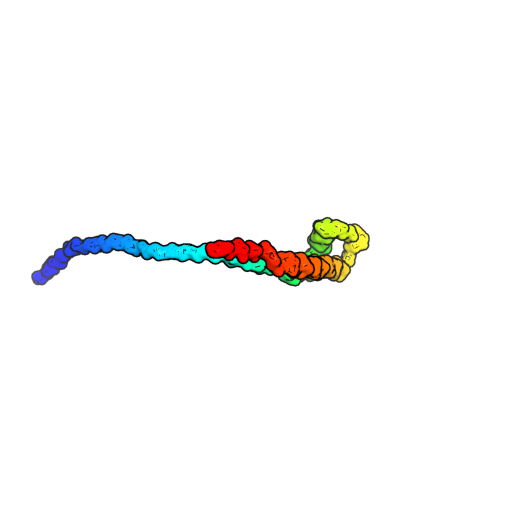.856 25.274 14.150 1.00 53.09 95 ASN A CA 1
ATOM 757 C C . ASN A 1 95 ? -23.565 26.631 14.111 1.00 53.09 95 ASN A C 1
ATOM 759 O O . ASN A 1 95 ? -23.131 27.607 14.719 1.00 53.09 95 ASN A O 1
ATOM 763 N N . SER A 1 96 ? -24.606 26.704 13.286 1.00 55.69 96 SER A N 1
ATOM 764 C CA . SER A 1 96 ? -25.559 27.811 13.254 1.00 55.69 96 SER A CA 1
ATOM 765 C C . SER A 1 96 ? -26.758 27.455 14.126 1.00 55.69 96 SER A C 1
ATOM 767 O O . SER A 1 96 ? -27.877 27.385 13.624 1.00 55.69 96 SER A O 1
ATOM 769 N N . ASP A 1 97 ? -26.537 27.223 15.421 1.00 53.75 97 ASP A N 1
ATOM 770 C CA . ASP A 1 97 ? -27.657 27.136 16.352 1.00 53.75 97 ASP A CA 1
ATOM 771 C C . ASP A 1 97 ? -28.139 28.543 16.709 1.00 53.75 97 ASP A C 1
ATOM 773 O O . ASP A 1 97 ? -27.449 29.379 17.2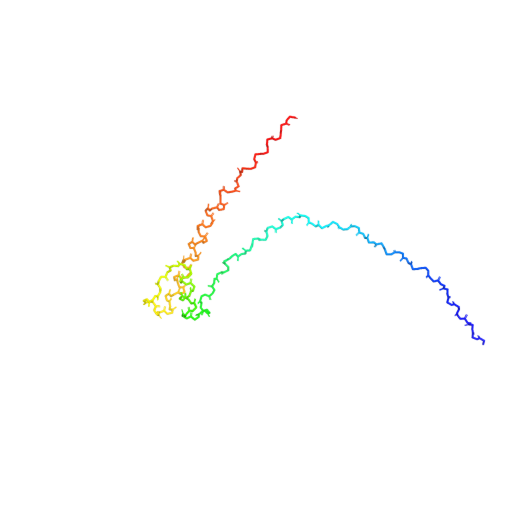97 1.00 53.75 97 ASP A O 1
ATOM 777 N N . SER A 1 98 ? -29.341 28.798 16.206 1.00 54.41 98 SER A N 1
ATOM 778 C CA . SER A 1 98 ? -30.098 30.033 16.260 1.00 54.41 98 SER A CA 1
ATOM 779 C C . SER A 1 98 ? -30.830 30.178 17.595 1.00 54.41 98 SER A C 1
ATOM 781 O O . SER A 1 98 ? -31.477 29.236 18.028 1.00 54.41 98 SER A O 1
ATOM 783 N N . LYS A 1 99 ? -30.790 31.410 18.117 1.00 44.72 99 LYS A N 1
ATOM 784 C CA . LYS A 1 99 ? -31.815 32.140 18.891 1.00 44.72 99 LYS A CA 1
ATOM 785 C C . LYS A 1 99 ? -32.393 31.525 20.171 1.00 44.72 99 LYS A C 1
ATOM 787 O O . LYS A 1 99 ? -33.182 30.565 20.087 1.00 44.72 99 LYS A O 1
#

Foldseek 3Di:
DDDDDDDDDDDDDDDDDDDDDDPPDPPPPPPVVPDPPPLVPDDQVRLCVVCVVVVHDCVVPPDSVVSSVVVNVVSVVVVVVVVVVVVVPPDPPPPPPDD

Secondary structure (DSSP, 8-state):
---------PPPPPPP----PPP---------TT----GGGS-HHHHHHHHHTTT---TT---TTTHHHHHHHHHHHHHHHHHHHHTTSS---------

Sequence (99 aa):
NITKFEKQSLEKPSPYVSDHSTPTSDWSVLICHKSRVNASHFTIEELKRKLKDYDIDTISINNRAILPGILQNRLDKEISEQNKDTSNTETASTNSDSK

pLDDT: mean 71.87, std 12.94, range [44.72, 88.44]

Radius of gyration: 31.43 Å; chains: 1; bounding box: 52×67×92 Å

Organism: NCBI:txid1117311